Protein AF-B8JKU3-F1 (afdb_monomer_lite)

Sequence (146 aa):
MSGSSAAPGPGSGSSPAACRFAHYFVLCGIDADSGLEPDELAVLYQWLEADRHGKSQDTANTTSGENFDQSPLRRTFKSKVLAHYPQNIEWNPFDQDAVNMLCMPKGLSFRTQADNKEPQFHSFIITREDGSRTYGFVLTFYEEVT

Organism: Mus musculus (NCBI:txid10090)

Radius of gyration: 23.49 Å; chains: 1; bounding box: 60×27×84 Å

Structure (mmCIF, N/CA/C/O backbone):
data_AF-B8JKU3-F1
#
_entry.id   AF-B8JKU3-F1
#
loop_
_atom_site.group_PDB
_atom_site.id
_atom_site.type_symbol
_atom_site.label_atom_id
_atom_site.label_alt_id
_atom_site.label_comp_id
_atom_site.label_asym_id
_atom_site.label_entity_id
_atom_site.label_seq_id
_atom_site.pdbx_PDB_ins_code
_atom_site.Cartn_x
_atom_site.Cartn_y
_atom_site.Cartn_z
_atom_site.occupancy
_atom_site.B_iso_or_equiv
_atom_site.auth_seq_id
_atom_site.auth_comp_id
_atom_site.auth_asym_id
_atom_site.auth_atom_id
_atom_site.pdbx_PDB_model_num
ATOM 1 N N . MET A 1 1 ? 41.554 9.338 -53.343 1.00 46.00 1 MET A N 1
ATOM 2 C CA . MET A 1 1 ? 40.993 9.366 -51.977 1.00 46.00 1 MET A CA 1
ATOM 3 C C . MET A 1 1 ? 39.524 8.996 -52.102 1.00 46.00 1 MET A C 1
ATOM 5 O O . MET A 1 1 ? 38.724 9.847 -52.464 1.00 46.00 1 MET A O 1
ATOM 9 N N . SER A 1 2 ? 39.206 7.702 -51.980 1.00 41.66 2 SER A N 1
ATOM 10 C CA . SER A 1 2 ? 37.825 7.207 -52.081 1.00 41.66 2 SER A CA 1
ATOM 11 C C . SER A 1 2 ? 37.020 7.668 -50.879 1.00 41.66 2 SER A C 1
ATOM 13 O O . SER A 1 2 ? 37.472 7.530 -49.744 1.00 41.66 2 SER A O 1
ATOM 15 N N . GLY A 1 3 ? 35.846 8.228 -51.155 1.00 42.25 3 GLY A N 1
ATOM 16 C CA . GLY A 1 3 ? 34.896 8.659 -50.145 1.00 42.25 3 GLY A CA 1
ATOM 17 C C . GLY A 1 3 ? 34.225 7.489 -49.433 1.00 42.25 3 GLY A C 1
ATOM 18 O O . GLY A 1 3 ? 34.121 6.386 -49.965 1.00 42.25 3 GLY A O 1
ATOM 19 N N . SER A 1 4 ? 33.731 7.770 -48.232 1.00 44.94 4 SER A N 1
ATOM 20 C CA . SER A 1 4 ? 32.658 6.999 -47.618 1.00 44.94 4 SER A CA 1
ATOM 21 C C . SER A 1 4 ? 31.855 7.943 -46.728 1.00 44.94 4 SER A C 1
ATOM 23 O O . SER A 1 4 ? 32.233 8.252 -45.601 1.00 44.94 4 SER A O 1
ATOM 25 N N . SER A 1 5 ? 30.782 8.491 -47.293 1.00 47.84 5 SER A N 1
ATOM 26 C CA . SER A 1 5 ? 29.722 9.162 -46.549 1.00 47.84 5 SER A CA 1
ATOM 27 C C . SER A 1 5 ? 28.895 8.082 -45.856 1.00 47.84 5 SER A C 1
ATOM 29 O O . SER A 1 5 ? 28.163 7.345 -46.518 1.00 47.84 5 SER A O 1
ATOM 31 N N . ALA A 1 6 ? 29.032 7.961 -44.537 1.00 45.47 6 ALA A N 1
ATOM 32 C CA . ALA A 1 6 ? 28.180 7.088 -43.743 1.00 45.47 6 ALA A CA 1
ATOM 33 C C . ALA A 1 6 ? 26.748 7.650 -43.734 1.00 45.47 6 ALA A C 1
ATOM 35 O O . ALA A 1 6 ? 26.508 8.759 -43.258 1.00 45.47 6 ALA A O 1
ATOM 36 N N . ALA A 1 7 ? 25.807 6.893 -44.296 1.00 48.38 7 ALA A N 1
ATOM 37 C CA . ALA A 1 7 ? 24.382 7.162 -44.165 1.00 48.38 7 ALA A CA 1
ATOM 38 C C . ALA A 1 7 ? 23.946 6.949 -42.701 1.00 48.38 7 ALA A C 1
ATOM 40 O O . ALA A 1 7 ? 24.420 6.001 -42.066 1.00 48.38 7 ALA A O 1
ATOM 41 N N . PRO A 1 8 ? 23.041 7.776 -42.147 1.00 46.97 8 PRO A N 1
ATOM 42 C CA . PRO A 1 8 ? 22.450 7.493 -40.848 1.00 46.97 8 PRO A CA 1
ATOM 43 C C . PRO A 1 8 ? 21.570 6.242 -40.982 1.00 46.97 8 PRO A C 1
ATOM 45 O O . PRO A 1 8 ? 20.658 6.195 -41.808 1.00 46.97 8 PRO A O 1
ATOM 48 N N . GLY A 1 9 ? 21.886 5.203 -40.210 1.00 40.81 9 GLY A N 1
ATOM 49 C CA . GLY A 1 9 ? 21.115 3.963 -40.199 1.00 40.81 9 GLY A CA 1
ATOM 50 C C . GLY A 1 9 ? 19.677 4.206 -39.723 1.00 40.81 9 GLY A C 1
ATOM 51 O O . GLY A 1 9 ? 19.472 4.968 -38.773 1.00 40.81 9 GLY A O 1
ATOM 52 N N . PRO A 1 10 ? 18.668 3.577 -40.348 1.00 53.84 10 PRO A N 1
ATOM 53 C CA . PRO A 1 10 ? 17.311 3.606 -39.839 1.00 53.84 10 PRO A CA 1
ATOM 54 C C . PRO A 1 10 ? 17.186 2.595 -38.695 1.00 53.84 10 PRO A C 1
ATOM 56 O O . PRO A 1 10 ? 17.714 1.487 -38.771 1.00 53.84 10 PRO A O 1
ATOM 59 N N . GLY A 1 11 ? 16.433 2.958 -37.658 1.00 46.47 11 GLY A N 1
ATOM 60 C CA . GLY A 1 11 ? 15.916 1.981 -36.702 1.00 46.47 11 GLY A CA 1
ATOM 61 C C . GLY A 1 11 ? 16.523 2.035 -35.308 1.00 46.47 11 GLY A C 1
ATOM 62 O O . GLY A 1 11 ? 16.885 1.001 -34.759 1.00 46.47 11 GLY A O 1
ATOM 63 N N . SER A 1 12 ? 16.522 3.210 -34.673 1.00 50.44 12 SER A N 1
ATOM 64 C CA . SER A 1 12 ? 16.257 3.203 -33.234 1.00 50.44 12 SER A CA 1
ATOM 65 C C . SER A 1 12 ? 14.766 2.911 -33.096 1.00 50.44 12 SER A C 1
ATOM 67 O O . SER A 1 12 ? 13.926 3.795 -33.272 1.00 50.44 12 SER A O 1
ATOM 69 N N . GLY A 1 13 ? 14.441 1.625 -32.956 1.00 42.03 13 GLY A N 1
ATOM 70 C CA . GLY A 1 13 ? 13.089 1.161 -32.704 1.00 42.03 13 GLY A CA 1
ATOM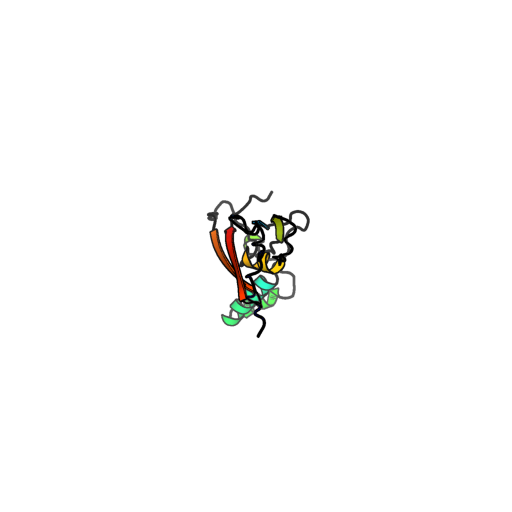 71 C C . GLY A 1 13 ? 12.594 1.829 -31.433 1.00 42.03 13 GLY A C 1
ATOM 72 O O . GLY A 1 13 ? 12.921 1.399 -30.331 1.00 42.03 13 GLY A O 1
ATOM 73 N N . SER A 1 14 ? 11.818 2.899 -31.599 1.00 52.44 14 SER A N 1
ATOM 74 C CA . SER A 1 14 ? 10.902 3.371 -30.577 1.00 52.44 14 SER A CA 1
ATOM 75 C C . SER A 1 14 ? 9.974 2.192 -30.297 1.00 52.44 14 SER A C 1
ATOM 77 O O . SER A 1 14 ? 9.037 1.920 -31.046 1.00 52.44 14 SER A O 1
ATOM 79 N N . SER A 1 15 ? 10.336 1.400 -29.287 1.00 52.31 15 SER A N 1
ATOM 80 C CA . SER A 1 15 ? 9.488 0.344 -28.749 1.00 52.31 15 SER A CA 1
ATOM 81 C C . SER A 1 15 ? 8.132 0.983 -28.429 1.00 52.31 15 SER A C 1
ATOM 83 O O . SER A 1 15 ? 8.127 2.148 -28.019 1.00 52.31 15 SER A O 1
ATOM 85 N N . PRO A 1 16 ? 6.985 0.310 -28.627 1.00 50.53 16 PRO A N 1
ATOM 86 C CA . PRO A 1 16 ? 5.669 0.916 -28.483 1.00 50.53 16 PRO A CA 1
ATOM 87 C C . PRO A 1 16 ? 5.360 1.170 -26.998 1.00 50.53 16 PRO A C 1
ATOM 89 O O . PRO A 1 16 ? 4.470 0.568 -26.395 1.00 50.53 16 PRO A O 1
ATOM 92 N N . ALA A 1 17 ? 6.033 2.146 -26.400 1.00 55.50 17 ALA A N 1
ATOM 93 C CA . ALA A 1 17 ? 5.485 2.992 -25.356 1.00 55.50 17 ALA A CA 1
ATOM 94 C C . ALA A 1 17 ? 4.492 3.977 -26.008 1.00 55.50 17 ALA A C 1
ATOM 96 O O . ALA A 1 17 ? 4.538 5.184 -25.804 1.00 55.50 17 ALA A O 1
ATOM 97 N N . ALA A 1 18 ? 3.609 3.453 -26.861 1.00 53.41 18 ALA A N 1
ATOM 98 C CA . ALA A 1 18 ? 2.484 4.176 -27.412 1.00 53.41 18 ALA A CA 1
ATOM 99 C C . ALA A 1 18 ? 1.529 4.487 -26.249 1.00 53.41 18 ALA A C 1
ATOM 101 O O . ALA A 1 18 ? 0.959 3.570 -25.663 1.00 53.41 18 ALA A O 1
ATOM 102 N N . CYS A 1 19 ? 1.435 5.767 -25.882 1.00 67.50 19 CYS A N 1
ATOM 103 C CA . CYS A 1 19 ? 0.363 6.403 -25.105 1.00 67.50 19 CYS A CA 1
ATOM 104 C C . CYS A 1 19 ? -0.274 5.562 -23.976 1.00 67.50 19 CYS A C 1
ATOM 106 O O . CYS A 1 19 ? -1.480 5.321 -23.997 1.00 67.50 19 CYS A O 1
ATOM 108 N N . ARG A 1 20 ? 0.496 5.127 -22.969 1.00 75.81 20 ARG A N 1
ATOM 109 C CA . ARG A 1 20 ? -0.069 4.461 -21.777 1.00 75.81 20 ARG A CA 1
ATOM 110 C C . ARG A 1 20 ? -0.201 5.461 -20.635 1.00 75.81 20 ARG A C 1
ATOM 112 O O . ARG A 1 20 ? 0.750 6.174 -20.339 1.00 75.81 20 ARG A O 1
ATOM 119 N N . PHE A 1 21 ? -1.371 5.498 -19.998 1.00 86.12 21 PHE A N 1
ATOM 120 C CA . PHE A 1 21 ? -1.634 6.369 -18.846 1.00 86.12 21 PHE A CA 1
ATOM 121 C C . PHE A 1 21 ? -0.808 5.971 -17.611 1.00 86.12 21 PHE A C 1
ATOM 123 O O . PHE A 1 21 ? -0.311 6.836 -16.898 1.00 86.12 21 PHE A O 1
ATOM 130 N N . ALA A 1 22 ? -0.632 4.667 -17.386 1.00 89.88 22 ALA A N 1
ATOM 131 C CA . ALA A 1 22 ? 0.148 4.110 -16.288 1.00 89.88 22 ALA A CA 1
ATOM 132 C C . ALA A 1 22 ? 0.930 2.874 -16.756 1.00 89.88 22 ALA A C 1
ATOM 134 O O . ALA A 1 22 ? 0.541 2.209 -17.721 1.00 89.88 22 ALA A O 1
ATOM 135 N N . HIS A 1 23 ? 2.030 2.566 -16.063 1.00 88.62 23 HIS A N 1
ATOM 136 C CA . HIS A 1 23 ? 2.815 1.354 -16.308 1.00 88.62 23 HIS A CA 1
ATOM 137 C C . HIS A 1 23 ? 2.116 0.107 -15.762 1.00 88.62 23 HIS A C 1
ATOM 139 O O . HIS A 1 23 ? 2.091 -0.919 -16.437 1.00 88.62 23 HIS A O 1
ATOM 145 N N . TYR A 1 24 ? 1.530 0.220 -14.571 1.00 92.19 24 TYR A N 1
ATOM 146 C CA . TYR A 1 24 ? 0.758 -0.833 -13.934 1.00 92.19 24 TYR A CA 1
ATOM 147 C C . TYR A 1 24 ? -0.287 -0.250 -12.973 1.00 92.19 24 TYR A C 1
ATOM 149 O O . 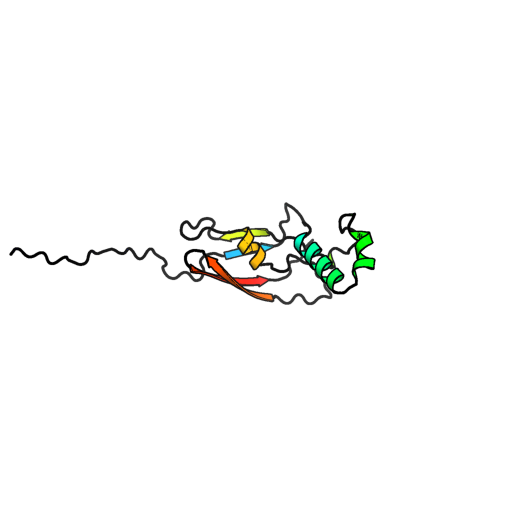TYR A 1 24 ? -0.206 0.913 -12.576 1.00 92.19 24 TYR A O 1
ATOM 157 N N . PHE A 1 25 ? -1.245 -1.087 -12.589 1.00 94.62 25 PHE A N 1
ATOM 158 C CA . PHE A 1 25 ? -2.213 -0.863 -11.520 1.00 94.62 25 PHE A CA 1
ATOM 159 C C . PHE A 1 25 ? -2.034 -1.940 -10.455 1.00 94.62 25 PHE A C 1
ATOM 161 O O . PHE A 1 25 ? -1.793 -3.101 -10.792 1.00 94.62 25 PHE A O 1
ATOM 168 N N . VAL A 1 26 ? -2.167 -1.561 -9.186 1.00 96.31 26 VAL A N 1
ATOM 169 C CA . VAL A 1 26 ? -2.021 -2.470 -8.043 1.00 96.31 26 VAL A CA 1
ATOM 170 C C . VAL A 1 26 ? -3.202 -2.294 -7.108 1.00 96.31 26 VAL A C 1
ATOM 172 O O . VAL A 1 26 ? -3.640 -1.169 -6.870 1.00 96.31 26 VAL A O 1
ATOM 175 N N . LEU A 1 27 ? -3.697 -3.404 -6.576 1.00 96.56 27 LEU A N 1
ATOM 176 C CA . LEU A 1 27 ? -4.623 -3.422 -5.454 1.00 96.56 27 LEU A CA 1
ATOM 177 C C . LEU A 1 27 ? -3.871 -3.954 -4.241 1.00 96.56 27 LEU A C 1
ATOM 179 O O . LEU A 1 27 ? -3.378 -5.081 -4.282 1.00 96.56 27 LEU A O 1
ATOM 183 N N . CYS A 1 28 ? -3.785 -3.145 -3.188 1.00 96.69 28 CYS A N 1
ATOM 184 C CA . CYS A 1 28 ? -3.244 -3.557 -1.898 1.00 96.69 28 CYS A CA 1
ATOM 185 C C . CYS A 1 28 ? -4.364 -3.549 -0.859 1.00 96.69 28 CYS A C 1
ATOM 187 O O . CYS A 1 28 ? -5.170 -2.620 -0.846 1.00 96.69 28 CYS A O 1
ATOM 189 N N . GLY A 1 29 ? -4.407 -4.545 0.020 1.00 95.31 29 GLY A N 1
ATOM 190 C CA . GLY A 1 29 ? -5.485 -4.659 0.998 1.00 95.31 29 GLY A CA 1
ATOM 191 C C . GLY A 1 29 ? -5.316 -5.838 1.944 1.00 95.31 29 GLY A C 1
ATOM 192 O O . GLY A 1 29 ? -4.200 -6.330 2.138 1.00 95.31 29 GLY A O 1
ATOM 193 N N . ILE A 1 30 ? -6.430 -6.254 2.546 1.00 92.81 30 ILE A N 1
ATOM 194 C CA . ILE A 1 30 ? -6.498 -7.457 3.371 1.00 92.81 30 ILE A CA 1
ATOM 195 C C . ILE A 1 30 ? -6.548 -8.700 2.481 1.00 92.81 30 ILE A C 1
ATOM 197 O O . ILE A 1 30 ? -7.345 -8.793 1.551 1.00 92.81 30 ILE A O 1
ATOM 201 N N . ASP A 1 31 ? -5.680 -9.661 2.772 1.00 91.44 31 ASP A N 1
ATOM 202 C CA . ASP A 1 31 ? -5.728 -10.984 2.161 1.00 91.44 31 ASP A CA 1
ATOM 203 C C . ASP A 1 31 ? -6.606 -11.891 3.028 1.00 91.44 31 ASP A C 1
ATOM 205 O O . ASP A 1 31 ? -6.222 -12.286 4.133 1.00 91.44 31 ASP A O 1
ATOM 209 N N . ALA A 1 32 ? -7.815 -12.174 2.539 1.00 87.12 32 ALA A N 1
ATOM 210 C CA . ALA A 1 32 ? -8.797 -12.981 3.254 1.00 87.12 32 ALA A CA 1
ATOM 211 C C . ALA A 1 32 ? -8.326 -14.429 3.476 1.00 87.12 32 ALA A C 1
ATOM 213 O O . ALA A 1 32 ? -8.772 -15.061 4.433 1.00 87.12 32 ALA A O 1
ATOM 214 N N . ASP A 1 33 ? -7.406 -14.934 2.646 1.00 89.31 33 ASP A N 1
ATOM 215 C CA . ASP A 1 33 ? -6.923 -16.313 2.736 1.00 89.31 33 ASP A CA 1
ATOM 216 C C . ASP A 1 33 ? -5.883 -16.480 3.850 1.00 89.31 33 ASP A C 1
ATOM 218 O O . ASP A 1 33 ? -5.863 -17.498 4.545 1.00 89.31 33 ASP A O 1
ATOM 222 N N . SER A 1 34 ? -5.023 -15.479 4.059 1.00 86.25 34 SER A N 1
ATOM 223 C CA . SER A 1 34 ? -4.039 -15.509 5.148 1.00 86.25 34 SER A CA 1
ATOM 224 C C . SER A 1 34 ? -4.557 -14.965 6.473 1.00 86.25 34 SER A C 1
ATOM 226 O O . SER A 1 34 ? -3.965 -15.230 7.518 1.00 86.25 34 SER A O 1
ATOM 228 N N . GLY A 1 35 ? -5.616 -14.155 6.436 1.00 84.25 35 GLY A N 1
ATOM 229 C CA . GLY A 1 35 ? -6.088 -13.406 7.591 1.00 84.25 35 GLY A CA 1
ATOM 230 C C . GLY A 1 35 ? -5.166 -12.244 7.978 1.00 84.25 35 GLY A C 1
ATOM 231 O O . GLY A 1 35 ? -4.325 -11.785 7.201 1.00 84.25 35 GLY A O 1
ATOM 232 N N . LEU A 1 36 ? -5.367 -11.737 9.197 1.00 87.69 36 LEU A N 1
ATOM 233 C CA . LEU A 1 36 ? -4.700 -10.545 9.720 1.00 87.69 36 LEU A CA 1
ATOM 234 C C . LEU A 1 36 ? -3.363 -10.881 10.381 1.00 87.69 36 LEU A C 1
ATOM 236 O O . LEU A 1 36 ? -3.326 -11.497 11.446 1.00 87.69 36 LEU A O 1
ATOM 240 N N . GLU A 1 37 ? -2.277 -10.373 9.808 1.00 89.31 37 GLU A N 1
ATOM 241 C CA . GLU A 1 37 ? -0.955 -10.419 10.432 1.00 89.31 37 GLU A CA 1
ATOM 242 C C . GLU A 1 37 ? -0.638 -9.095 11.140 1.00 89.31 37 GLU A C 1
ATOM 244 O O . GLU A 1 37 ? -0.767 -8.031 10.520 1.00 89.31 37 GLU A O 1
ATOM 249 N N . PRO A 1 38 ? -0.192 -9.119 12.410 1.00 86.94 38 PRO A N 1
ATOM 250 C CA . PRO A 1 38 ? 0.299 -7.924 13.084 1.00 86.94 38 PRO A CA 1
ATOM 251 C C . PRO A 1 38 ? 1.465 -7.276 12.328 1.00 86.94 38 PRO A C 1
ATOM 253 O O . PRO A 1 38 ? 2.370 -7.957 11.841 1.00 86.94 38 PRO A O 1
ATOM 256 N N . ASP A 1 39 ? 1.466 -5.947 12.260 1.00 88.75 39 ASP A N 1
ATOM 257 C CA . ASP A 1 39 ? 2.610 -5.187 11.760 1.00 88.75 39 ASP A CA 1
ATOM 258 C C . ASP A 1 39 ? 3.646 -4.994 12.882 1.00 88.75 39 ASP A C 1
ATOM 260 O O . ASP A 1 39 ? 3.576 -4.057 13.680 1.00 88.75 39 ASP A O 1
ATOM 264 N N . GLU A 1 40 ? 4.606 -5.918 12.963 1.00 85.31 40 GLU A N 1
ATOM 265 C CA . GLU A 1 40 ? 5.674 -5.902 13.973 1.00 85.31 40 GLU A CA 1
ATOM 266 C C . GLU A 1 40 ? 6.550 -4.643 13.903 1.00 85.31 40 GLU A C 1
ATOM 268 O O . GLU A 1 40 ? 7.011 -4.151 14.936 1.00 85.31 40 GLU A O 1
ATOM 273 N N . LEU A 1 41 ? 6.748 -4.085 12.703 1.00 84.44 41 LEU A N 1
ATOM 274 C CA . LEU A 1 41 ? 7.496 -2.844 12.508 1.00 84.44 41 LEU A CA 1
ATOM 275 C C . LEU A 1 41 ? 6.736 -1.667 13.116 1.00 84.44 41 LEU A C 1
ATOM 277 O O . LEU A 1 41 ? 7.323 -0.892 13.870 1.00 84.44 41 LEU A O 1
ATOM 281 N N . ALA A 1 42 ? 5.431 -1.557 12.855 1.00 82.75 42 ALA A N 1
ATOM 282 C CA . ALA A 1 42 ? 4.595 -0.524 13.466 1.00 82.75 42 ALA A CA 1
ATOM 283 C C . ALA A 1 42 ? 4.579 -0.626 15.001 1.00 82.75 42 ALA A C 1
ATOM 285 O O . ALA A 1 42 ? 4.684 0.393 15.687 1.00 82.75 42 ALA A O 1
ATOM 286 N N . VAL A 1 43 ? 4.511 -1.847 15.544 1.00 82.06 43 VAL A N 1
ATOM 287 C CA . VAL A 1 43 ? 4.587 -2.088 16.995 1.00 82.06 43 VAL A CA 1
ATOM 288 C C . VAL A 1 43 ? 5.928 -1.617 17.561 1.00 82.06 43 VAL A C 1
ATOM 290 O O . VAL A 1 43 ? 5.956 -0.898 18.563 1.00 82.06 43 VAL A O 1
ATOM 293 N N . LEU A 1 44 ? 7.040 -1.972 16.910 1.00 83.88 44 LEU A N 1
ATOM 294 C CA . LEU A 1 44 ? 8.375 -1.552 17.331 1.00 83.88 44 LEU A CA 1
ATOM 295 C C . LEU A 1 44 ? 8.528 -0.026 17.292 1.00 83.88 44 LEU A C 1
ATOM 297 O O . LEU A 1 44 ? 9.050 0.557 18.242 1.00 83.88 44 LEU A O 1
ATOM 301 N N . TYR A 1 45 ? 8.048 0.633 16.234 1.00 82.62 45 TYR A N 1
ATOM 302 C CA . TYR A 1 45 ? 8.075 2.094 16.138 1.00 82.62 45 TYR A CA 1
ATOM 303 C C . TYR A 1 45 ? 7.291 2.753 17.268 1.00 82.62 45 TYR A C 1
ATOM 305 O O . TYR A 1 45 ? 7.800 3.671 17.909 1.00 82.62 45 TYR A O 1
ATOM 313 N N . GLN A 1 46 ? 6.090 2.260 17.565 1.00 82.06 46 GLN A N 1
ATOM 314 C CA . GLN A 1 46 ? 5.275 2.814 18.640 1.00 82.06 46 GLN A CA 1
ATOM 315 C C . GLN A 1 46 ? 5.939 2.647 20.014 1.00 82.06 46 GLN A C 1
ATOM 317 O O . GLN A 1 46 ? 5.870 3.554 20.847 1.00 82.06 46 GLN A O 1
ATOM 322 N N . TRP A 1 47 ? 6.628 1.524 20.241 1.00 80.38 47 TRP A N 1
ATOM 323 C CA . TRP A 1 47 ? 7.428 1.318 21.447 1.00 80.38 47 TRP A CA 1
ATOM 324 C C . TRP A 1 47 ? 8.605 2.299 21.527 1.00 80.38 47 TRP A C 1
ATOM 326 O O . TRP A 1 47 ? 8.771 2.969 22.546 1.00 80.38 47 TRP A O 1
ATOM 336 N N . LEU A 1 48 ? 9.374 2.446 20.443 1.00 84.25 48 LEU A N 1
ATOM 337 C CA . LEU A 1 48 ? 10.495 3.391 20.374 1.00 84.25 48 LEU A CA 1
ATOM 338 C C . LEU A 1 48 ? 10.037 4.834 20.631 1.00 84.25 48 LEU A C 1
ATOM 340 O O . LEU A 1 48 ? 10.709 5.594 21.329 1.00 84.25 48 LEU A O 1
ATOM 344 N N . GLU A 1 49 ? 8.878 5.222 20.100 1.00 84.81 49 GLU A N 1
ATOM 345 C CA . GLU A 1 49 ? 8.284 6.532 20.360 1.00 84.81 49 GLU A CA 1
ATOM 346 C C . GLU A 1 49 ? 7.870 6.697 21.827 1.00 84.81 49 GLU A C 1
ATOM 348 O O . GLU A 1 49 ? 8.130 7.747 22.421 1.00 84.81 49 GLU A O 1
ATOM 353 N N . ALA A 1 50 ? 7.263 5.675 22.434 1.00 80.12 50 ALA A N 1
ATOM 354 C CA . ALA A 1 50 ? 6.869 5.702 23.840 1.00 80.12 50 ALA A CA 1
ATOM 355 C C . ALA A 1 50 ? 8.079 5.797 24.785 1.00 80.12 50 ALA A C 1
ATOM 357 O O . ALA A 1 50 ? 8.040 6.573 25.747 1.00 80.12 50 ALA A O 1
ATOM 358 N N . ASP A 1 51 ? 9.157 5.065 24.491 1.00 82.56 51 ASP A N 1
ATOM 359 C CA . ASP A 1 51 ? 10.408 5.094 25.253 1.00 82.56 51 ASP A CA 1
ATOM 360 C C . ASP A 1 51 ? 11.078 6.470 25.174 1.00 82.56 51 ASP A C 1
ATOM 362 O O . ASP A 1 51 ? 11.375 7.085 26.201 1.00 82.56 51 ASP A O 1
ATOM 366 N N . ARG A 1 52 ? 11.161 7.041 23.964 1.00 84.56 52 ARG A N 1
ATOM 367 C CA . ARG A 1 52 ? 11.659 8.408 23.740 1.00 84.56 52 ARG A CA 1
ATOM 368 C C . ARG A 1 52 ? 10.871 9.466 24.519 1.00 84.56 52 ARG A C 1
ATOM 370 O O . ARG A 1 52 ? 11.422 10.505 24.876 1.00 84.56 52 ARG A O 1
ATOM 377 N N . HIS A 1 53 ? 9.589 9.218 24.780 1.00 81.88 53 HIS A N 1
ATOM 378 C CA . HIS A 1 53 ? 8.717 10.091 25.567 1.00 81.88 53 HIS A CA 1
ATOM 379 C C . HIS A 1 53 ? 8.666 9.746 27.068 1.00 81.88 53 HIS A C 1
ATOM 381 O O . HIS A 1 53 ? 7.872 10.347 27.793 1.00 81.88 53 HIS A O 1
ATOM 387 N N . GLY A 1 54 ? 9.499 8.817 27.554 1.00 72.44 54 GLY A N 1
ATOM 388 C CA . GLY A 1 54 ? 9.584 8.454 28.971 1.00 72.44 54 GLY A CA 1
ATOM 389 C C . GLY A 1 54 ? 8.361 7.697 29.501 1.00 72.44 54 GLY A C 1
ATOM 390 O O . GLY A 1 54 ? 8.142 7.663 30.707 1.00 72.44 54 GLY A O 1
ATOM 391 N N . LYS A 1 55 ? 7.552 7.099 28.614 1.00 66.62 55 LYS A N 1
ATOM 392 C CA . LYS A 1 55 ? 6.343 6.318 28.953 1.00 66.62 55 LYS A CA 1
ATOM 393 C C . LYS A 1 55 ? 6.580 4.799 28.952 1.00 66.62 55 LYS A C 1
ATOM 395 O O . LYS A 1 55 ? 5.633 4.020 29.026 1.00 66.62 55 LYS A O 1
ATOM 400 N N . SER A 1 56 ? 7.848 4.389 28.879 1.00 59.12 56 SER A N 1
ATOM 401 C CA . SER A 1 56 ? 8.303 2.995 28.763 1.00 59.12 56 SER A CA 1
ATOM 402 C C . SER A 1 56 ? 7.813 2.099 29.910 1.00 59.12 56 SER A C 1
ATOM 404 O O . SER A 1 56 ? 7.492 0.932 29.712 1.00 59.12 56 SER A O 1
ATOM 406 N N . GLN A 1 57 ? 7.687 2.643 31.125 1.00 52.66 57 GLN A N 1
ATOM 407 C CA . GLN A 1 57 ? 7.455 1.836 32.329 1.00 52.66 57 GLN A CA 1
ATOM 408 C C . GLN A 1 57 ? 6.034 1.243 32.429 1.00 52.66 57 GLN A C 1
ATOM 410 O O . GLN A 1 57 ? 5.880 0.163 32.993 1.00 52.66 57 GLN A O 1
ATOM 415 N N . ASP A 1 58 ? 5.030 1.872 31.806 1.00 53.25 58 ASP A N 1
ATOM 416 C CA . ASP 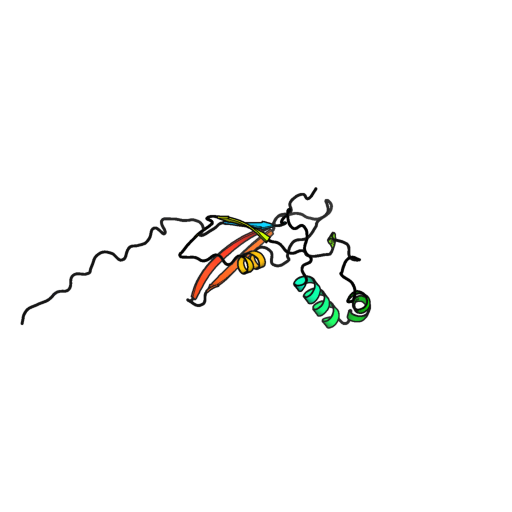A 1 58 ? 3.665 1.320 31.697 1.00 53.25 58 ASP A CA 1
ATOM 417 C C . ASP A 1 58 ? 3.521 0.314 30.536 1.00 53.25 58 ASP A C 1
ATOM 419 O O . ASP A 1 58 ? 2.566 -0.458 30.489 1.00 53.25 58 ASP A O 1
ATOM 423 N N . THR A 1 59 ? 4.468 0.306 29.592 1.00 52.53 59 THR A N 1
ATOM 424 C CA . THR A 1 59 ? 4.457 -0.543 28.385 1.00 52.53 59 THR A CA 1
ATOM 425 C C . THR A 1 59 ? 5.419 -1.732 28.474 1.00 52.53 59 THR A C 1
ATOM 427 O O . THR A 1 59 ? 5.182 -2.752 27.832 1.00 52.53 59 THR A O 1
ATOM 430 N N . ALA A 1 60 ? 6.448 -1.663 29.326 1.00 47.91 60 ALA A N 1
ATOM 431 C CA . ALA A 1 60 ? 7.456 -2.711 29.514 1.00 47.91 60 ALA A CA 1
ATOM 432 C C . ALA A 1 60 ? 6.911 -4.020 30.119 1.00 47.91 60 ALA A C 1
ATOM 434 O O . ALA A 1 60 ? 7.526 -5.070 29.955 1.00 47.91 60 ALA A O 1
ATOM 435 N N . ASN A 1 61 ? 5.744 -3.991 30.774 1.00 47.53 61 ASN A N 1
ATOM 436 C CA . ASN A 1 61 ? 5.087 -5.208 31.269 1.00 47.53 61 ASN A CA 1
ATOM 437 C C . ASN A 1 61 ? 4.338 -5.991 30.170 1.00 47.53 61 ASN A C 1
ATOM 439 O O . ASN A 1 61 ? 3.881 -7.099 30.428 1.00 47.53 61 ASN A O 1
ATOM 443 N N . THR A 1 62 ? 4.207 -5.434 28.958 1.00 50.84 62 THR A N 1
ATOM 444 C CA . THR A 1 62 ? 3.466 -6.043 27.829 1.00 50.84 62 THR A CA 1
ATOM 445 C C . THR A 1 62 ? 4.399 -6.641 26.764 1.00 50.84 62 THR A C 1
ATOM 447 O O . THR A 1 62 ? 3.944 -7.271 25.821 1.00 50.84 62 THR A O 1
ATOM 450 N N . THR A 1 63 ? 5.721 -6.496 26.894 1.00 49.59 63 THR A N 1
ATOM 451 C CA . THR A 1 63 ? 6.678 -6.880 25.835 1.00 49.59 63 THR A CA 1
ATOM 452 C C . THR A 1 63 ? 7.011 -8.382 25.791 1.00 49.59 63 THR A C 1
ATOM 454 O O . THR A 1 63 ? 7.737 -8.820 24.904 1.00 49.59 63 THR A O 1
ATOM 457 N N . SER A 1 64 ? 6.488 -9.191 26.717 1.00 44.88 64 SER A N 1
ATOM 458 C CA . SER A 1 64 ? 6.775 -10.638 26.795 1.00 44.88 64 SER A CA 1
ATOM 459 C C . SER A 1 64 ? 5.651 -11.531 26.266 1.00 44.88 64 SER A C 1
ATOM 461 O O . SER A 1 64 ? 5.796 -12.750 26.246 1.00 44.88 64 SER A O 1
ATOM 463 N N . GLY A 1 65 ? 4.523 -10.950 25.872 1.00 43.81 65 GLY A N 1
ATOM 464 C CA . GLY A 1 65 ? 3.383 -11.670 25.332 1.00 43.81 65 GLY A CA 1
ATOM 465 C C . GLY A 1 65 ? 2.887 -10.891 24.139 1.00 43.81 65 GLY A C 1
ATOM 466 O O . GLY A 1 65 ? 2.754 -9.674 24.213 1.00 43.81 65 GLY A O 1
ATOM 467 N N . GLU A 1 66 ? 2.693 -11.589 23.030 1.00 49.62 66 GLU A N 1
ATOM 468 C CA . GLU A 1 66 ? 1.984 -11.128 21.846 1.00 49.62 66 GLU A CA 1
ATOM 469 C C . GLU A 1 66 ? 0.958 -10.049 22.220 1.00 49.62 66 GLU A C 1
ATOM 471 O O . GLU A 1 66 ? 0.159 -10.249 23.135 1.00 49.62 66 GLU A O 1
ATOM 476 N N . ASN A 1 67 ? 1.018 -8.885 21.563 1.00 53.44 67 ASN A N 1
ATOM 477 C CA . ASN A 1 67 ? 0.061 -7.794 21.729 1.00 53.44 67 ASN A CA 1
ATOM 478 C C . ASN A 1 67 ? -1.344 -8.316 21.369 1.00 53.44 67 ASN A C 1
ATOM 480 O O . ASN A 1 67 ? -1.856 -7.946 20.325 1.00 53.44 67 ASN A O 1
ATOM 484 N N . PHE A 1 68 ? -1.994 -9.154 22.176 1.00 52.22 68 PHE A N 1
ATOM 485 C CA . PHE A 1 68 ? -3.372 -9.635 22.035 1.00 52.22 68 PHE A CA 1
ATOM 486 C C . PHE A 1 68 ? -4.311 -8.888 22.992 1.00 52.22 68 PHE A C 1
ATOM 488 O O . PHE A 1 68 ? -5.491 -8.749 22.681 1.00 52.22 68 PHE A O 1
ATOM 495 N N . ASP A 1 69 ? -3.771 -8.233 24.026 1.00 54.19 69 ASP A N 1
ATOM 496 C CA . ASP A 1 69 ? -4.546 -7.457 25.007 1.00 54.19 69 ASP A CA 1
ATOM 497 C C . ASP A 1 69 ? -5.023 -6.076 24.510 1.00 54.19 69 ASP A C 1
ATOM 499 O O . ASP A 1 69 ? -5.990 -5.516 25.027 1.00 54.19 69 ASP A O 1
ATOM 503 N N . GLN A 1 70 ? -4.397 -5.503 23.476 1.00 62.78 70 GLN A N 1
ATOM 504 C CA . GLN A 1 70 ? -4.939 -4.319 22.797 1.00 62.78 70 GLN A CA 1
ATOM 505 C C . GLN A 1 70 ? -6.219 -4.646 21.997 1.00 62.78 70 GLN A C 1
ATOM 507 O O . GLN A 1 70 ? -6.470 -5.764 21.552 1.00 62.78 70 GLN A O 1
ATOM 512 N N . SER A 1 71 ? -7.076 -3.656 21.762 1.00 78.38 71 SER A N 1
ATOM 513 C CA . SER A 1 71 ? -8.180 -3.849 20.813 1.00 78.38 71 SER A CA 1
ATOM 514 C C . SER A 1 71 ? -7.619 -3.910 19.382 1.00 78.38 71 SER A C 1
ATOM 516 O O . SER A 1 71 ? -6.766 -3.082 19.062 1.00 78.38 71 SER A O 1
ATOM 518 N N . PRO A 1 72 ? -8.102 -4.800 18.490 1.00 79.62 72 PRO A N 1
ATOM 519 C CA . PRO A 1 72 ? -7.758 -4.768 17.062 1.00 79.62 72 PRO A CA 1
ATOM 520 C C . PRO A 1 72 ? -7.961 -3.389 16.413 1.00 79.62 72 PRO A C 1
ATOM 522 O O . PRO A 1 72 ? -7.206 -3.014 15.526 1.00 79.62 72 PRO A O 1
ATOM 525 N N . LEU A 1 73 ? -8.904 -2.588 16.927 1.00 85.06 73 LEU A N 1
ATOM 526 C CA . LEU A 1 73 ? -9.137 -1.195 16.515 1.00 85.06 73 LEU A CA 1
ATOM 527 C C . LEU A 1 73 ? -7.950 -0.252 16.774 1.00 85.06 73 LEU A C 1
ATOM 529 O O . LEU A 1 73 ? -7.912 0.848 16.233 1.00 85.06 73 LEU A O 1
ATOM 533 N N . ARG A 1 74 ? -7.009 -0.639 17.639 1.00 81.25 74 ARG A N 1
ATOM 534 C CA . ARG A 1 74 ? -5.822 0.153 17.995 1.00 81.25 74 ARG A CA 1
ATOM 535 C C . ARG A 1 74 ? -4.533 -0.384 17.382 1.00 81.25 74 ARG A C 1
ATOM 537 O O . ARG A 1 74 ? -3.474 0.157 17.681 1.00 81.25 74 ARG A O 1
ATOM 544 N N . ARG A 1 75 ? -4.618 -1.427 16.556 1.00 84.88 75 ARG A N 1
ATOM 545 C CA . ARG A 1 75 ? -3.460 -2.055 15.923 1.00 84.88 75 ARG A CA 1
ATOM 546 C C . ARG A 1 75 ? -3.388 -1.737 14.442 1.00 84.88 75 ARG A C 1
ATOM 548 O O . ARG A 1 75 ? -4.405 -1.488 13.792 1.00 84.88 75 ARG A O 1
ATOM 555 N N . THR A 1 76 ? -2.168 -1.838 13.939 1.00 90.38 76 THR A N 1
ATOM 556 C CA . THR A 1 76 ? -1.871 -1.882 12.515 1.00 90.38 76 THR A CA 1
ATOM 557 C C . THR A 1 76 ? -1.603 -3.323 12.095 1.00 90.38 76 THR A C 1
ATOM 559 O O . THR A 1 76 ? -0.967 -4.087 12.825 1.00 90.38 76 THR A O 1
ATOM 562 N N . PHE A 1 77 ? -2.086 -3.684 10.912 1.00 92.44 77 PHE A N 1
ATOM 563 C CA . PHE A 1 77 ? -1.877 -4.993 10.304 1.00 92.44 77 PHE A CA 1
ATOM 564 C C . PHE A 1 77 ? -1.159 -4.852 8.968 1.00 92.44 77 PHE A C 1
ATOM 566 O O . PHE A 1 77 ? -1.244 -3.814 8.303 1.00 92.44 77 PHE A O 1
ATOM 573 N N . LYS A 1 78 ? -0.464 -5.908 8.556 1.00 93.50 78 LYS A N 1
ATOM 574 C CA . LYS A 1 78 ? 0.195 -5.937 7.254 1.00 93.50 78 LYS A CA 1
ATOM 575 C C . LYS A 1 78 ? -0.849 -5.919 6.141 1.00 93.50 78 LYS A C 1
ATOM 577 O O . LYS A 1 78 ? -1.842 -6.639 6.191 1.00 93.50 78 LYS A O 1
ATOM 582 N N . SER A 1 79 ? -0.598 -5.102 5.126 1.00 95.31 79 SER A N 1
ATOM 583 C CA . SER A 1 79 ? -1.310 -5.186 3.849 1.00 95.31 79 SER A CA 1
ATOM 584 C C . SER A 1 79 ? -0.602 -6.168 2.922 1.00 95.31 79 SER A C 1
ATOM 586 O O . SER A 1 79 ? 0.565 -6.501 3.148 1.00 95.31 79 SER A O 1
ATOM 588 N N . LYS A 1 80 ? -1.276 -6.604 1.859 1.00 95.62 80 LYS A N 1
ATOM 589 C CA . LYS A 1 80 ? -0.663 -7.370 0.769 1.00 95.62 80 LYS A CA 1
ATOM 590 C C . LYS A 1 80 ? -1.086 -6.832 -0.585 1.00 95.62 80 LYS A C 1
ATOM 592 O O . LYS A 1 80 ? -2.177 -6.284 -0.715 1.00 95.62 80 LYS A O 1
ATOM 597 N N . VAL A 1 81 ? -0.259 -7.072 -1.602 1.00 96.12 81 VAL A N 1
ATOM 598 C CA . VAL A 1 81 ? -0.658 -6.907 -3.004 1.00 96.12 81 VAL A CA 1
ATOM 599 C C . VAL A 1 81 ? -1.600 -8.046 -3.379 1.00 96.12 81 VAL A C 1
ATOM 601 O O . VAL A 1 81 ? -1.187 -9.197 -3.472 1.00 96.12 81 VAL A O 1
ATOM 604 N N . LEU A 1 82 ? -2.864 -7.701 -3.595 1.00 95.06 82 LEU A N 1
ATOM 605 C CA . LEU A 1 82 ? -3.939 -8.615 -3.976 1.00 95.06 82 LEU A CA 1
ATOM 606 C C . LEU A 1 82 ? -3.989 -8.816 -5.491 1.00 95.06 82 LEU A C 1
ATOM 608 O O . LEU A 1 82 ? -4.327 -9.890 -5.980 1.00 95.06 82 LEU A O 1
ATOM 612 N N . ALA A 1 83 ? -3.653 -7.771 -6.249 1.00 95.19 83 ALA A N 1
ATOM 613 C CA . ALA A 1 83 ? -3.601 -7.839 -7.699 1.00 95.19 83 ALA A CA 1
ATOM 614 C C . ALA A 1 83 ? -2.601 -6.838 -8.275 1.00 95.19 83 ALA A C 1
ATOM 616 O O . ALA A 1 83 ? -2.436 -5.734 -7.758 1.00 95.19 83 ALA A O 1
ATOM 617 N N . HIS A 1 84 ? -1.981 -7.215 -9.389 1.00 95.00 84 HIS A N 1
ATOM 618 C CA . HIS A 1 84 ? -1.072 -6.381 -10.165 1.00 95.00 84 HIS A CA 1
ATOM 619 C C . HIS A 1 84 ? -1.360 -6.579 -11.657 1.00 95.00 84 HIS A C 1
ATOM 621 O O . HIS A 1 84 ? -1.407 -7.712 -12.147 1.00 95.00 84 HIS A O 1
ATOM 627 N N . TYR A 1 85 ? -1.566 -5.474 -12.377 1.00 93.00 85 TYR A N 1
ATOM 628 C CA . TYR A 1 85 ? -1.918 -5.482 -13.794 1.00 93.00 85 TYR A CA 1
ATOM 629 C C . TYR A 1 85 ? -1.067 -4.505 -14.605 1.00 93.00 85 TYR A C 1
ATOM 631 O O . TYR A 1 85 ? -1.022 -3.328 -14.253 1.00 93.00 85 TYR A O 1
ATOM 639 N N . PRO A 1 86 ? -0.515 -4.927 -15.755 1.00 91.62 86 PRO A N 1
ATOM 640 C CA . PRO A 1 86 ? -0.433 -6.310 -16.240 1.00 91.62 86 PRO A CA 1
ATOM 641 C C . PRO A 1 86 ? 0.530 -7.159 -15.388 1.00 91.62 86 PRO A C 1
ATOM 643 O O . PRO A 1 86 ? 1.483 -6.634 -14.829 1.00 91.62 86 PRO A O 1
ATOM 646 N N . GLN A 1 87 ? 0.308 -8.477 -15.317 1.00 83.88 87 GLN A N 1
ATOM 647 C CA . GLN A 1 87 ? 1.075 -9.353 -14.415 1.00 83.88 87 GLN A CA 1
ATOM 648 C C . GLN A 1 87 ? 2.575 -9.415 -14.725 1.00 83.88 87 GLN A C 1
ATOM 650 O O . GLN A 1 87 ? 3.370 -9.559 -13.802 1.00 83.88 87 GLN A O 1
ATOM 655 N N . ASN A 1 88 ? 2.967 -9.303 -15.998 1.00 77.56 88 ASN A N 1
ATOM 656 C CA . ASN A 1 88 ? 4.364 -9.410 -16.403 1.00 77.56 88 ASN A CA 1
ATOM 657 C C . ASN A 1 88 ? 4.771 -8.239 -17.301 1.00 77.56 88 ASN A C 1
ATOM 659 O O . ASN A 1 88 ? 4.131 -7.978 -18.323 1.00 77.56 88 ASN A O 1
ATOM 663 N N . ILE A 1 89 ? 5.845 -7.543 -16.922 1.00 81.50 89 ILE A N 1
ATOM 664 C CA . ILE A 1 89 ? 6.409 -6.415 -17.667 1.00 81.50 89 ILE A CA 1
ATOM 665 C C . ILE A 1 89 ? 7.935 -6.534 -17.656 1.00 81.50 89 ILE A C 1
ATOM 667 O O . ILE A 1 89 ? 8.586 -6.182 -16.678 1.00 81.50 89 ILE A O 1
ATOM 671 N N . GLU A 1 90 ? 8.516 -6.995 -18.762 1.00 78.06 90 GLU A N 1
ATOM 672 C CA . GLU A 1 90 ? 9.960 -7.278 -18.850 1.00 78.06 90 GLU A CA 1
ATOM 673 C C . GLU A 1 90 ? 10.844 -6.044 -18.621 1.00 78.06 90 GLU A C 1
ATOM 675 O O . GLU A 1 90 ? 11.883 -6.123 -17.976 1.00 78.06 90 GLU A O 1
ATOM 680 N N . TRP A 1 91 ? 10.421 -4.881 -19.118 1.00 79.12 91 TRP A N 1
ATOM 681 C CA . TRP A 1 91 ? 11.177 -3.629 -19.006 1.00 79.12 91 TRP A CA 1
ATOM 682 C C . TRP A 1 91 ? 10.978 -2.919 -17.658 1.00 79.12 91 TRP A C 1
ATOM 684 O O . TRP A 1 91 ? 11.603 -1.891 -17.402 1.00 79.12 91 TRP A O 1
ATOM 694 N N . ASN A 1 92 ? 10.099 -3.432 -16.793 1.00 80.56 92 ASN A N 1
ATOM 695 C CA . ASN A 1 92 ? 9.817 -2.836 -15.495 1.00 80.56 92 ASN A CA 1
ATOM 696 C C . ASN A 1 92 ? 9.458 -3.914 -14.467 1.00 80.56 92 ASN A C 1
ATOM 698 O O . ASN A 1 92 ? 8.271 -4.112 -14.193 1.00 80.56 92 ASN A O 1
ATOM 702 N N . PRO A 1 93 ? 10.474 -4.573 -13.881 1.00 85.00 93 PRO A N 1
ATOM 703 C CA . PRO A 1 93 ? 10.267 -5.544 -12.819 1.00 85.00 93 PRO A CA 1
ATOM 704 C C . PRO A 1 93 ? 9.426 -4.948 -11.689 1.00 85.00 93 PRO A C 1
ATOM 706 O O . PRO A 1 93 ? 9.662 -3.813 -11.253 1.00 85.00 93 PRO A O 1
ATOM 709 N N . PHE A 1 94 ? 8.424 -5.708 -11.255 1.00 90.00 94 PHE A N 1
ATOM 710 C CA . PHE A 1 94 ? 7.527 -5.318 -10.178 1.00 90.00 94 PHE A CA 1
ATOM 711 C C . PHE A 1 94 ? 8.142 -5.701 -8.832 1.00 90.00 94 PHE A C 1
ATOM 713 O O . PHE A 1 94 ? 8.381 -6.878 -8.570 1.00 90.00 94 PHE A O 1
ATOM 720 N N . ASP A 1 95 ? 8.397 -4.700 -7.994 1.00 91.44 95 ASP A N 1
ATOM 721 C CA . ASP A 1 95 ? 8.818 -4.896 -6.609 1.00 91.44 95 ASP A CA 1
ATOM 722 C C . ASP A 1 95 ? 7.575 -4.862 -5.717 1.00 91.44 95 ASP A C 1
ATOM 724 O O . ASP A 1 95 ? 7.058 -3.794 -5.373 1.00 91.44 95 ASP A O 1
ATOM 728 N N . GLN A 1 96 ? 7.056 -6.052 -5.422 1.00 93.44 96 GLN A N 1
ATOM 729 C CA . GLN A 1 96 ? 5.810 -6.216 -4.685 1.00 93.44 96 GLN A CA 1
ATOM 730 C C . GLN A 1 96 ? 5.894 -5.613 -3.281 1.00 93.44 96 GLN A C 1
ATOM 732 O O . GLN A 1 96 ? 4.967 -4.918 -2.867 1.00 93.44 96 GLN A O 1
ATOM 737 N N . ASP A 1 97 ? 6.998 -5.837 -2.572 1.00 92.75 97 ASP A N 1
ATOM 738 C CA . ASP A 1 97 ? 7.152 -5.404 -1.185 1.00 92.75 97 ASP A CA 1
ATOM 739 C C . ASP A 1 97 ? 7.317 -3.887 -1.101 1.00 92.75 97 ASP A C 1
ATOM 741 O O . ASP A 1 97 ? 6.633 -3.234 -0.308 1.00 92.75 97 ASP A O 1
ATOM 745 N N . ALA A 1 98 ? 8.151 -3.298 -1.967 1.00 93.50 98 ALA A N 1
ATOM 746 C CA . ALA A 1 98 ? 8.324 -1.850 -2.013 1.00 93.50 98 ALA A CA 1
ATOM 747 C C . ALA A 1 98 ? 7.014 -1.138 -2.363 1.00 93.50 98 ALA A C 1
ATOM 749 O O . ALA A 1 98 ? 6.635 -0.174 -1.696 1.00 93.50 98 ALA A O 1
ATOM 750 N N . VAL A 1 99 ? 6.295 -1.617 -3.384 1.00 95.06 99 VAL A N 1
ATOM 751 C CA . VAL A 1 99 ? 5.020 -1.011 -3.782 1.00 95.06 99 VAL A CA 1
ATOM 752 C C . VAL A 1 99 ? 3.970 -1.175 -2.688 1.00 95.06 99 VAL A C 1
ATOM 754 O O . VAL A 1 99 ? 3.268 -0.214 -2.393 1.00 95.06 99 VAL A O 1
ATOM 757 N N . ASN A 1 100 ? 3.891 -2.332 -2.030 1.00 95.62 100 ASN A N 1
ATOM 758 C CA . ASN A 1 100 ? 2.957 -2.548 -0.928 1.00 95.62 100 ASN A CA 1
ATOM 759 C C . ASN A 1 100 ? 3.206 -1.588 0.245 1.00 95.62 100 ASN A C 1
ATOM 761 O O . ASN A 1 100 ? 2.280 -0.910 0.696 1.00 95.62 100 ASN A O 1
ATOM 765 N N . MET A 1 101 ? 4.467 -1.472 0.684 1.00 94.44 101 MET A N 1
ATOM 766 C CA . MET A 1 101 ? 4.871 -0.548 1.750 1.00 94.44 101 MET A CA 1
ATOM 767 C C . MET A 1 101 ? 4.551 0.903 1.397 1.00 94.44 101 MET A C 1
ATOM 769 O O . MET A 1 101 ? 4.112 1.672 2.250 1.00 94.44 101 MET A O 1
ATOM 773 N N . LEU A 1 102 ? 4.758 1.287 0.137 1.00 95.56 102 LEU A N 1
ATOM 774 C CA . LEU A 1 102 ? 4.493 2.645 -0.314 1.00 95.56 102 LEU A CA 1
ATOM 775 C C . LEU A 1 102 ? 3.000 2.907 -0.501 1.00 95.56 102 LEU A C 1
ATOM 777 O O . LEU A 1 102 ? 2.568 4.011 -0.205 1.00 95.56 102 LEU A O 1
ATOM 781 N N . CYS A 1 103 ? 2.200 1.927 -0.929 1.00 96.31 103 CYS A N 1
ATOM 782 C CA . CYS A 1 103 ? 0.745 2.048 -1.030 1.00 96.31 103 CYS A CA 1
ATOM 783 C C . CYS A 1 103 ? 0.081 2.192 0.346 1.00 96.31 103 CYS A C 1
ATOM 785 O O . CYS A 1 103 ? -0.799 3.038 0.514 1.00 96.31 103 CYS A O 1
ATOM 787 N N . MET A 1 104 ? 0.529 1.420 1.336 1.00 95.06 104 MET A N 1
ATOM 788 C CA . MET A 1 104 ? -0.040 1.402 2.686 1.00 95.06 104 MET A CA 1
ATOM 789 C C . MET A 1 104 ? 1.035 1.699 3.745 1.00 95.06 104 MET A C 1
ATOM 791 O O . MET A 1 104 ? 1.353 0.832 4.559 1.00 95.06 104 MET A O 1
ATOM 795 N N . PRO A 1 105 ? 1.563 2.938 3.811 1.00 92.50 105 PRO A N 1
ATOM 796 C CA . PRO A 1 105 ? 2.690 3.286 4.685 1.00 92.50 105 PRO A CA 1
ATOM 797 C C . PRO A 1 105 ? 2.354 3.238 6.182 1.00 92.50 105 PRO A C 1
ATOM 799 O O . PRO A 1 105 ? 3.247 3.289 7.020 1.00 92.50 105 PRO A O 1
ATOM 802 N N . LYS A 1 106 ? 1.061 3.175 6.527 1.00 91.00 106 LYS A N 1
ATOM 803 C CA . LYS A 1 106 ? 0.559 3.011 7.901 1.00 91.00 106 LYS A CA 1
ATOM 804 C C . LYS A 1 106 ? -0.099 1.647 8.128 1.00 91.00 106 LYS A C 1
ATOM 806 O O . LYS A 1 106 ? -0.821 1.502 9.110 1.00 91.00 106 LYS A O 1
ATOM 811 N N . GLY A 1 107 ? 0.096 0.706 7.202 1.00 92.75 107 GLY A N 1
ATOM 812 C CA . GLY A 1 107 ? -0.570 -0.592 7.175 1.00 92.75 107 GLY A CA 1
ATOM 813 C C . GLY A 1 107 ? -2.099 -0.505 7.116 1.00 92.75 107 GLY A C 1
ATOM 814 O O . GLY A 1 107 ? -2.685 0.543 6.830 1.00 92.75 107 GLY A O 1
ATOM 815 N N . LEU A 1 108 ? -2.750 -1.640 7.362 1.00 94.00 108 LEU A N 1
ATOM 816 C CA . LEU A 1 108 ? -4.199 -1.750 7.500 1.00 94.00 108 LEU A CA 1
ATOM 817 C C . LEU A 1 108 ? -4.617 -1.369 8.920 1.00 94.00 108 LEU A C 1
ATOM 819 O O . LEU A 1 108 ? -3.928 -1.684 9.888 1.00 94.00 108 LEU A O 1
ATOM 823 N N . SER A 1 109 ? -5.780 -0.739 9.051 1.00 92.19 109 SER A N 1
ATOM 824 C CA . SER A 1 109 ? -6.370 -0.411 10.348 1.00 92.19 109 SER A CA 1
ATOM 825 C C . SER A 1 109 ? -7.881 -0.573 10.294 1.00 92.19 109 SER A C 1
ATOM 827 O O . SER A 1 109 ? -8.495 -0.401 9.240 1.00 92.19 109 SER A O 1
ATOM 829 N N . PHE A 1 110 ? -8.484 -0.884 11.436 1.00 92.19 110 PHE A N 1
ATOM 830 C CA . PHE A 1 110 ? -9.933 -0.977 11.547 1.00 92.19 110 PHE A CA 1
ATOM 831 C C . PHE A 1 110 ? -10.543 0.355 11.952 1.00 92.19 110 PHE A C 1
ATOM 833 O O . PHE A 1 110 ? -9.989 1.107 12.756 1.00 92.19 110 PHE A O 1
ATOM 840 N N . ARG A 1 111 ? -11.736 0.613 11.424 1.00 92.06 111 ARG A N 1
ATOM 841 C CA . ARG A 1 111 ? -12.577 1.745 11.800 1.00 92.06 111 ARG A CA 1
ATOM 842 C C . ARG A 1 111 ? -13.977 1.260 12.105 1.00 92.06 111 ARG A C 1
ATOM 844 O O . ARG A 1 111 ? -14.493 0.354 11.462 1.00 92.06 111 ARG A O 1
ATOM 851 N N . THR A 1 112 ? -14.597 1.895 13.084 1.00 91.31 112 THR A N 1
ATOM 852 C CA . THR A 1 112 ? -15.998 1.677 13.428 1.00 91.31 112 THR A CA 1
ATOM 853 C C . THR A 1 112 ? -16.902 2.560 12.571 1.00 91.31 112 THR A C 1
ATOM 855 O O . THR A 1 112 ? -16.451 3.457 11.851 1.00 91.31 112 THR A O 1
ATOM 858 N N . GLN A 1 113 ? -18.216 2.355 12.666 1.00 88.62 113 GLN A N 1
ATOM 859 C CA . GLN A 1 113 ? -19.192 3.216 11.995 1.00 88.62 113 GLN A CA 1
ATOM 860 C C . GLN A 1 113 ? -19.104 4.681 12.451 1.00 88.62 113 GLN A C 1
ATOM 862 O O . GLN A 1 113 ? -19.325 5.564 11.626 1.00 88.62 113 GLN A O 1
ATOM 867 N N . ALA A 1 114 ? -18.699 4.931 13.700 1.00 91.75 114 ALA A N 1
ATOM 868 C CA . ALA A 1 114 ? -18.563 6.273 14.267 1.00 91.75 114 ALA A CA 1
ATOM 869 C C . ALA A 1 114 ? -17.349 7.055 13.733 1.00 91.75 114 ALA A C 1
ATOM 871 O O . ALA A 1 114 ? -17.306 8.278 13.849 1.00 91.75 114 ALA A O 1
ATOM 872 N N . ASP A 1 115 ? -16.361 6.370 13.155 1.00 92.56 115 ASP A N 1
ATOM 873 C CA . ASP A 1 115 ? -15.147 7.000 12.642 1.00 92.56 115 ASP A CA 1
ATOM 874 C C . ASP A 1 115 ? -15.349 7.647 11.262 1.00 92.56 115 ASP A C 1
ATOM 876 O O . ASP A 1 115 ? -16.112 7.143 10.429 1.00 92.56 115 ASP A O 1
ATOM 880 N N . ASN A 1 116 ? -14.583 8.705 10.969 1.00 92.00 116 ASN A N 1
ATOM 881 C CA . ASN A 1 116 ? -14.461 9.222 9.604 1.00 92.00 116 ASN A CA 1
ATOM 882 C C . ASN A 1 116 ? -13.779 8.167 8.706 1.00 92.00 116 ASN A C 1
ATOM 884 O O . ASN A 1 116 ? -12.723 7.634 9.052 1.00 92.00 116 ASN A O 1
ATOM 888 N N . LYS A 1 117 ? -14.399 7.880 7.559 1.00 94.12 117 LYS A N 1
ATOM 889 C CA . LYS A 1 117 ? -13.960 6.901 6.553 1.00 94.12 117 LYS A CA 1
ATOM 890 C C . LYS A 1 117 ? -13.724 7.545 5.179 1.00 94.12 117 LYS A C 1
ATOM 892 O O . LYS A 1 117 ? -13.762 6.855 4.165 1.00 94.12 117 LYS A O 1
ATOM 897 N N . GLU A 1 118 ? -13.503 8.860 5.139 1.00 95.75 118 GLU A N 1
ATOM 898 C CA . GLU A 1 118 ? -13.146 9.579 3.915 1.00 95.75 118 GLU A CA 1
ATOM 899 C C . GLU A 1 118 ? -11.902 8.962 3.251 1.00 95.75 118 GLU A C 1
ATOM 901 O O . GLU A 1 118 ? -10.903 8.708 3.939 1.00 95.75 118 GLU A O 1
ATO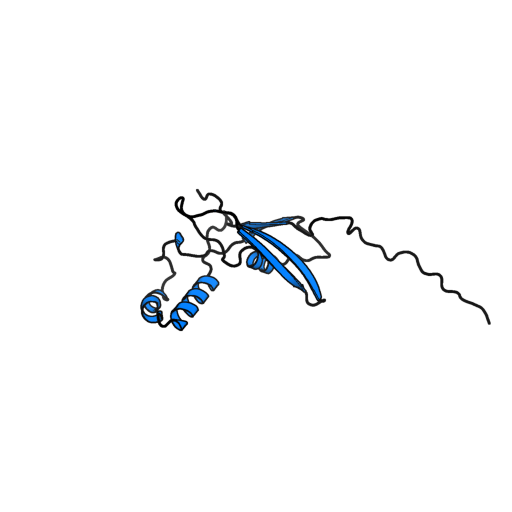M 906 N N . PRO A 1 119 ? -11.939 8.726 1.925 1.00 95.94 119 PRO A N 1
ATOM 907 C CA . PRO A 1 119 ? -10.785 8.227 1.197 1.00 95.94 119 PRO A CA 1
ATOM 908 C C . PRO A 1 119 ? -9.590 9.177 1.294 1.00 95.94 119 PRO A C 1
ATOM 910 O O . PRO A 1 119 ? -9.738 10.399 1.281 1.00 95.94 119 PRO A O 1
ATOM 913 N N . GLN A 1 120 ? -8.390 8.608 1.351 1.00 95.44 120 GLN A N 1
ATOM 914 C CA . GLN A 1 120 ? -7.137 9.350 1.417 1.00 95.44 120 GLN A CA 1
ATOM 915 C C . GLN A 1 120 ? -6.364 9.205 0.116 1.00 95.44 120 GLN A C 1
ATOM 917 O O . GLN A 1 120 ? -6.324 8.131 -0.479 1.00 95.44 120 GLN A O 1
ATOM 922 N N . PHE A 1 121 ? -5.708 10.289 -0.287 1.00 97.12 121 PHE A N 1
ATOM 923 C CA . PHE A 1 121 ? -4.830 10.307 -1.445 1.00 97.12 121 PHE A CA 1
ATOM 924 C C . PHE A 1 121 ? -3.412 10.631 -1.008 1.00 97.12 121 PHE A C 1
ATOM 926 O O . PHE A 1 121 ? -3.186 11.576 -0.249 1.00 97.12 121 PHE A O 1
ATOM 933 N N . HIS A 1 122 ? -2.451 9.874 -1.520 1.00 97.50 122 HIS A N 1
ATOM 934 C CA . HIS A 1 122 ? -1.039 10.210 -1.392 1.00 97.50 122 HIS A CA 1
ATOM 935 C C . HIS A 1 122 ? -0.266 9.733 -2.624 1.00 97.50 122 HIS A C 1
ATOM 937 O O . HIS A 1 122 ? -0.800 9.043 -3.495 1.00 97.50 122 HIS A O 1
ATOM 943 N N . SER A 1 123 ? 0.979 10.176 -2.746 1.00 97.38 123 SER A N 1
ATOM 944 C CA . SER A 1 123 ? 1.834 9.858 -3.888 1.00 97.38 123 SER A CA 1
ATOM 945 C C . SER A 1 123 ? 3.243 9.540 -3.422 1.00 97.38 123 SER A C 1
ATOM 947 O O . SER A 1 123 ? 3.698 10.094 -2.420 1.00 97.38 123 SER A O 1
ATOM 949 N N . PHE A 1 124 ? 3.952 8.721 -4.189 1.00 97.00 124 PHE A N 1
ATOM 950 C CA . PHE A 1 124 ? 5.331 8.337 -3.910 1.00 97.00 124 PHE A CA 1
ATOM 951 C C . PHE A 1 124 ? 6.167 8.280 -5.191 1.00 97.00 124 PHE A C 1
ATOM 953 O O . PHE A 1 124 ? 5.640 8.284 -6.305 1.00 97.00 124 PHE A O 1
ATOM 960 N N . ILE A 1 125 ? 7.491 8.217 -5.032 1.00 95.44 125 ILE A N 1
ATOM 961 C CA . ILE A 1 125 ? 8.439 8.053 -6.138 1.00 95.44 125 ILE A CA 1
ATOM 962 C C . ILE A 1 125 ? 9.402 6.920 -5.789 1.00 95.44 125 ILE A C 1
ATOM 964 O O . ILE A 1 125 ? 10.057 6.969 -4.752 1.00 95.44 125 ILE A O 1
ATOM 968 N N . ILE A 1 126 ? 9.528 5.939 -6.681 1.00 92.62 126 ILE A N 1
ATOM 969 C CA . ILE A 1 126 ? 10.587 4.928 -6.632 1.00 92.62 126 ILE A CA 1
ATOM 970 C C . ILE A 1 126 ? 11.685 5.380 -7.585 1.00 92.62 126 ILE A C 1
ATOM 972 O O . ILE A 1 126 ? 11.440 5.539 -8.782 1.00 92.62 126 ILE A O 1
ATOM 976 N N . THR A 1 127 ? 12.885 5.599 -7.053 1.00 92.25 127 THR A N 1
ATOM 977 C CA . THR A 1 127 ? 14.078 5.883 -7.860 1.00 92.25 127 THR A CA 1
ATOM 978 C C . THR A 1 127 ? 14.939 4.632 -7.898 1.00 92.25 127 THR A C 1
ATOM 980 O O . THR A 1 127 ? 15.314 4.120 -6.845 1.00 92.25 127 THR A O 1
ATOM 983 N N . ARG A 1 128 ? 15.224 4.131 -9.099 1.00 87.38 128 ARG A N 1
ATOM 984 C CA . ARG A 1 128 ? 16.109 2.982 -9.311 1.00 87.38 128 ARG A CA 1
ATOM 985 C C . ARG A 1 128 ? 17.572 3.417 -9.351 1.00 87.38 128 ARG A C 1
ATOM 987 O O . ARG A 1 128 ? 17.882 4.598 -9.501 1.00 87.38 128 ARG A O 1
ATOM 994 N N . GLU A 1 129 ? 18.468 2.444 -9.240 1.00 90.00 129 GLU A N 1
ATOM 995 C CA . GLU A 1 129 ? 19.923 2.644 -9.283 1.00 90.00 129 GLU A CA 1
ATOM 996 C C . GLU A 1 129 ? 20.427 3.253 -10.601 1.00 90.00 129 GLU A C 1
ATOM 998 O O . GLU A 1 129 ? 21.383 4.023 -10.601 1.00 90.00 129 GLU A O 1
ATOM 1003 N N . ASP A 1 130 ? 19.738 2.980 -11.712 1.00 89.75 130 ASP A N 1
ATOM 1004 C CA . ASP A 1 130 ? 20.007 3.564 -13.031 1.00 89.75 130 ASP A CA 1
ATOM 1005 C C . ASP A 1 130 ? 19.508 5.019 -13.166 1.00 89.75 130 ASP A C 1
ATOM 1007 O O . ASP A 1 130 ? 19.630 5.636 -14.225 1.00 89.75 130 ASP A O 1
ATOM 1011 N N . GLY A 1 131 ? 18.935 5.580 -12.094 1.00 91.00 131 GLY A N 1
ATOM 1012 C CA . GLY A 1 131 ? 18.382 6.930 -12.039 1.00 91.00 131 GLY A CA 1
ATOM 1013 C C . GLY A 1 131 ? 16.965 7.057 -12.602 1.00 91.00 131 GLY A C 1
ATOM 1014 O O . GLY A 1 131 ? 16.386 8.147 -12.532 1.00 91.00 131 GLY A O 1
ATOM 1015 N N . SER A 1 132 ? 16.378 5.978 -13.129 1.00 87.88 132 SER A N 1
ATOM 1016 C CA . SER A 1 132 ? 14.990 5.985 -13.589 1.00 87.88 132 SER A CA 1
ATOM 1017 C C . SER A 1 132 ? 14.018 6.171 -12.419 1.00 87.88 132 SER A C 1
ATOM 1019 O O . SER A 1 132 ? 14.288 5.793 -11.275 1.00 87.88 132 SER A O 1
ATOM 1021 N N . ARG A 1 133 ? 12.874 6.809 -12.696 1.00 90.62 133 ARG A N 1
ATOM 1022 C CA . ARG A 1 133 ? 11.866 7.157 -11.685 1.00 90.62 133 ARG A CA 1
ATOM 1023 C C . ARG A 1 133 ? 10.499 6.622 -12.072 1.00 90.62 133 ARG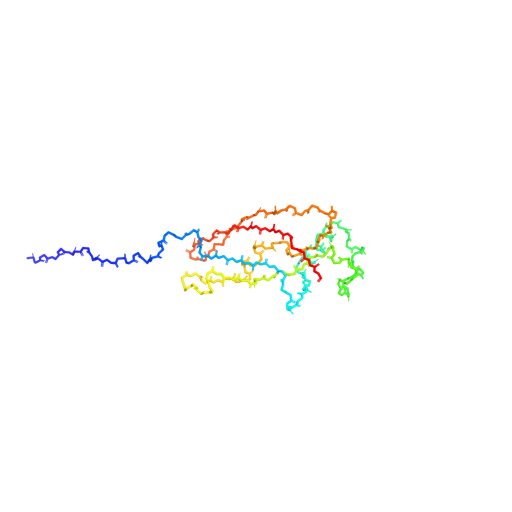 A C 1
ATOM 1025 O O . ARG A 1 133 ? 10.032 6.861 -13.182 1.00 90.62 133 ARG A O 1
ATOM 1032 N N . THR A 1 134 ? 9.842 5.963 -11.125 1.00 90.31 134 THR A N 1
ATOM 1033 C CA . THR A 1 134 ? 8.437 5.557 -11.226 1.00 90.31 134 THR A CA 1
ATOM 1034 C C . THR A 1 134 ? 7.613 6.359 -10.231 1.00 90.31 134 THR A C 1
ATOM 1036 O O . THR A 1 134 ? 7.948 6.412 -9.050 1.00 90.31 134 THR A O 1
ATOM 1039 N N . TYR A 1 135 ? 6.542 6.985 -10.713 1.00 94.00 135 TYR A N 1
ATOM 1040 C CA . TYR A 1 135 ? 5.630 7.791 -9.906 1.00 94.00 135 TYR A CA 1
ATOM 1041 C C . TYR A 1 135 ? 4.399 6.960 -9.549 1.00 94.00 135 TYR A C 1
ATOM 1043 O O . TYR A 1 135 ? 3.762 6.393 -10.437 1.00 94.00 135 TYR A O 1
ATOM 1051 N N . GLY A 1 136 ? 4.081 6.891 -8.260 1.00 95.75 136 GLY A N 1
ATOM 1052 C CA . GLY A 1 136 ? 2.905 6.210 -7.734 1.00 95.75 136 GLY A CA 1
ATOM 1053 C C . GLY A 1 136 ? 1.868 7.208 -7.234 1.00 95.75 136 GLY A C 1
ATOM 1054 O O . GLY A 1 136 ? 2.211 8.171 -6.549 1.00 95.75 136 GLY A O 1
ATOM 1055 N N . PHE A 1 137 ? 0.601 6.953 -7.554 1.00 97.50 137 PHE A N 1
ATOM 1056 C CA . PHE A 1 137 ? -0.554 7.671 -7.019 1.00 97.50 137 PHE A CA 1
ATOM 1057 C C . PHE A 1 137 ? -1.458 6.658 -6.337 1.00 97.50 137 PHE A C 1
ATOM 1059 O O . PHE A 1 137 ? -1.788 5.630 -6.928 1.00 97.50 137 PHE A O 1
ATOM 1066 N N . VAL A 1 138 ? -1.835 6.939 -5.097 1.00 98.06 138 VAL A N 1
ATOM 1067 C CA . VAL A 1 138 ? -2.517 5.982 -4.236 1.00 98.06 138 VAL A CA 1
ATOM 1068 C C . VAL A 1 138 ? -3.810 6.585 -3.730 1.00 98.06 138 VAL A C 1
ATOM 1070 O O . VAL A 1 138 ? -3.839 7.731 -3.281 1.00 98.06 138 VAL A O 1
ATOM 1073 N N . LEU A 1 139 ? -4.864 5.781 -3.801 1.00 97.50 139 LEU A N 1
ATOM 1074 C CA . LEU A 1 139 ? -6.150 6.035 -3.181 1.00 97.50 139 LEU A CA 1
ATOM 1075 C C . LEU A 1 139 ? -6.397 4.937 -2.150 1.00 97.50 139 LEU A C 1
ATOM 1077 O O . LEU A 1 139 ? -6.489 3.765 -2.505 1.00 97.50 139 LEU A O 1
ATOM 1081 N N . THR A 1 140 ? -6.519 5.324 -0.887 1.00 96.44 140 THR A N 1
ATOM 1082 C CA . THR A 1 140 ? -6.832 4.420 0.220 1.00 96.44 140 THR A CA 1
ATOM 1083 C C . THR A 1 140 ? -8.256 4.678 0.685 1.00 96.44 140 THR A C 1
ATOM 1085 O O . THR A 1 140 ? -8.640 5.822 0.918 1.00 96.44 140 THR A O 1
ATOM 1088 N N . PHE A 1 141 ? -9.036 3.620 0.855 1.00 95.81 141 PHE A N 1
ATOM 1089 C CA . PHE A 1 141 ? -10.395 3.676 1.383 1.00 95.81 141 PHE A CA 1
ATOM 1090 C C . PHE A 1 141 ? -10.640 2.476 2.298 1.00 95.81 141 PHE A C 1
ATOM 1092 O O . PHE A 1 141 ? -9.883 1.508 2.276 1.00 95.81 141 PHE A O 1
ATOM 1099 N N . TYR A 1 142 ? -11.680 2.564 3.124 1.00 94.75 142 TYR A N 1
ATOM 1100 C CA . TYR A 1 142 ? -12.097 1.454 3.974 1.00 94.75 142 TYR A CA 1
ATOM 1101 C C . TYR A 1 142 ? -13.099 0.580 3.230 1.00 94.75 142 TYR A C 1
ATOM 1103 O O . TYR A 1 142 ? -14.042 1.094 2.625 1.00 94.75 142 TYR A O 1
ATOM 1111 N N . GLU A 1 143 ? -12.907 -0.727 3.321 1.00 92.19 143 GLU A N 1
ATOM 1112 C CA . GLU A 1 143 ? -13.889 -1.726 2.919 1.00 92.19 143 GLU A CA 1
ATOM 1113 C C . GLU A 1 143 ? -14.603 -2.298 4.146 1.00 92.19 143 GLU A C 1
ATOM 1115 O O . GLU A 1 143 ? -14.109 -2.219 5.275 1.00 92.19 143 GLU A O 1
ATOM 1120 N N . GLU A 1 144 ? -15.798 -2.836 3.929 1.00 90.31 144 GLU A N 1
ATOM 1121 C CA . GLU A 1 144 ? -16.535 -3.537 4.973 1.00 90.31 144 GLU A CA 1
ATOM 1122 C C . GLU A 1 144 ? -15.942 -4.934 5.172 1.00 90.31 144 GLU A C 1
ATOM 1124 O O . GLU A 1 144 ? -15.715 -5.662 4.209 1.00 90.31 144 GLU A O 1
ATOM 1129 N N . VAL A 1 145 ? -15.700 -5.301 6.430 1.00 83.62 145 VAL A N 1
ATOM 1130 C CA . VAL A 1 145 ? -15.210 -6.628 6.817 1.00 83.62 145 VAL A CA 1
ATOM 1131 C C . VAL A 1 145 ? -16.330 -7.326 7.584 1.00 83.62 145 VAL A C 1
ATOM 1133 O O . VAL A 1 145 ? -16.833 -6.767 8.561 1.00 83.62 145 VAL A O 1
ATOM 1136 N N . THR A 1 146 ? -16.730 -8.512 7.120 1.00 71.00 146 THR A N 1
ATOM 1137 C CA . THR A 1 146 ? -17.818 -9.338 7.680 1.00 71.00 146 THR A CA 1
ATOM 1138 C C . THR A 1 146 ? -17.304 -10.503 8.502 1.00 71.00 146 THR A C 1
ATOM 1140 O O . THR A 1 146 ? -16.332 -11.137 8.033 1.00 71.00 146 THR A O 1
#

Secondary structure (DSSP, 8-state):
-----PPPPS--------S-S-S-EEEEE--TTT---B-HHHHHHHHHHHHHTT-HHHHTTSTTS-S-SS-GGG--B--EEEEEESS--TTS---HHHHHHHH-TT-B----TTS----EEEEEEEE-TTS-EEEEEEEE-PPP-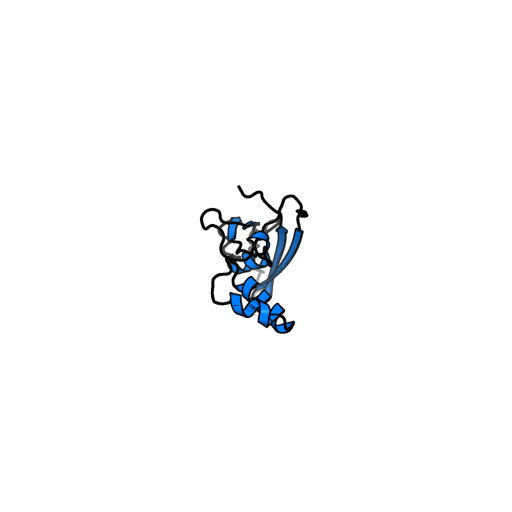-

InterPro domains:
  IPR005113 uDENN domain [PF03456] (80-141)
  IPR005113 uDENN domain [SM00800] (18-142)
  IPR037516 Tripartite DENN domain [PS50211] (61-146)
  IPR047278 DENN domain-containing protein 5A/B [PTHR46070] (17-146)

Foldseek 3Di:
DDDDDDDDDDDPPPDPPPDDPAPKDWDKFADPVVGWAFPVVLVVVVQVVCVVVVNNVVVVVPVPDDPPVDDQQPTATAIFTPDMPPPDDPVDDDDRVVVSCVQCVRHDHDDDPPDDFDKDKDKDWDQDPVRDIHIDIYIDTDDDDD

pLDDT: mean 80.33, std 17.8, range [40.81, 98.06]